Protein AF-A0A7S0N9B7-F1 (afdb_monomer)

Organism: NCBI:txid1034604

Mean predicted aligned error: 8.7 Å

pLDDT: mean 85.47, std 13.53, range [49.62, 98.25]

InterPro domains:
  IPR038538 MTERF superfamily, mitochondrial/chloroplastic [G3DSA:1.25.70.10] (10-130)

Nearest PDB structures (foldseek):
  3m66-assembly1_A  TM=8.590E-01  e=1.001E-02  Homo sapiens
  6z1p-assembly1_BY  TM=7.531E-01  e=1.175E-02  Tetrahymena thermophila SB210
  7odr-assembly1_y  TM=6.993E-01  e=3.060E-01  Homo sapiens
  4fzv-assembly1_B  TM=7.210E-01  e=4.448E-01  Homo sapiens
  4fp9-assembly1_B  TM=5.045E-01  e=3.997E-01  Homo sapiens

Sequence (149 aa):
AGAEPDSVAGGVDIAARVVVAEPTLLTASPKSLAYKLAQLSSLLHLPPHSVRARVLARPALLVAPMEQLTQRLEEVAWVLGVGRLAAAELASQWPGALLGGARRGEALQRLRYSLDDLVARSVESRGTRQRSGAGQVGQQEAGVQGAGE

Structure (mmCIF, N/CA/C/O backbone):
data_AF-A0A7S0N9B7-F1
#
_entry.id   AF-A0A7S0N9B7-F1
#
loop_
_atom_site.group_PDB
_atom_site.id
_atom_site.type_symbol
_atom_site.label_atom_id
_atom_site.label_alt_id
_atom_site.label_comp_id
_atom_site.label_asym_id
_atom_site.label_entity_id
_atom_site.label_seq_id
_atom_site.pdbx_PDB_ins_code
_atom_site.Cartn_x
_atom_site.Cartn_y
_atom_site.Cartn_z
_atom_site.occupancy
_atom_site.B_iso_or_equiv
_atom_site.auth_seq_id
_atom_site.auth_comp_id
_atom_site.auth_asym_id
_atom_site.auth_atom_id
_atom_site.pdbx_PDB_model_num
ATOM 1 N N . ALA A 1 1 ? 18.096 -33.858 6.077 1.00 50.81 1 ALA A N 1
ATOM 2 C CA . ALA A 1 1 ? 18.271 -32.487 5.562 1.00 50.81 1 ALA A CA 1
ATOM 3 C C . ALA A 1 1 ? 18.076 -32.525 4.050 1.00 50.81 1 ALA A C 1
ATOM 5 O O . ALA A 1 1 ? 19.024 -32.796 3.328 1.00 50.81 1 ALA A O 1
ATOM 6 N N . GLY A 1 2 ? 16.829 -32.398 3.590 1.00 60.22 2 GLY A N 1
ATOM 7 C CA . GLY A 1 2 ? 16.508 -32.286 2.166 1.00 60.22 2 GLY A CA 1
ATOM 8 C C . GLY A 1 2 ? 16.478 -30.809 1.802 1.00 60.22 2 GLY A C 1
ATOM 9 O O . GLY A 1 2 ? 15.682 -30.067 2.367 1.00 60.22 2 GLY A O 1
ATOM 10 N N . ALA A 1 3 ? 17.396 -30.371 0.946 1.0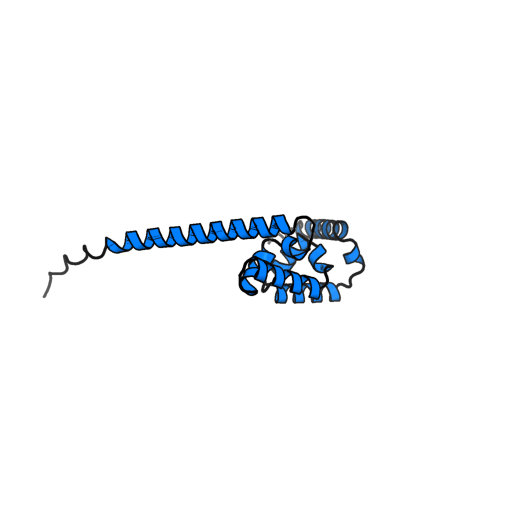0 49.62 3 ALA A N 1
ATOM 11 C CA . ALA A 1 3 ? 17.387 -29.024 0.396 1.00 49.62 3 ALA A CA 1
ATOM 12 C C . ALA A 1 3 ? 16.350 -28.987 -0.730 1.00 49.62 3 ALA A C 1
ATOM 14 O O . ALA A 1 3 ? 16.515 -29.699 -1.713 1.00 49.62 3 ALA A O 1
ATOM 15 N N . GLU A 1 4 ? 15.282 -28.210 -0.556 1.00 50.09 4 GLU A N 1
ATOM 16 C CA . GLU A 1 4 ? 14.211 -28.028 -1.541 1.00 50.09 4 GLU A CA 1
ATOM 17 C C . GLU A 1 4 ? 14.739 -27.248 -2.763 1.00 50.09 4 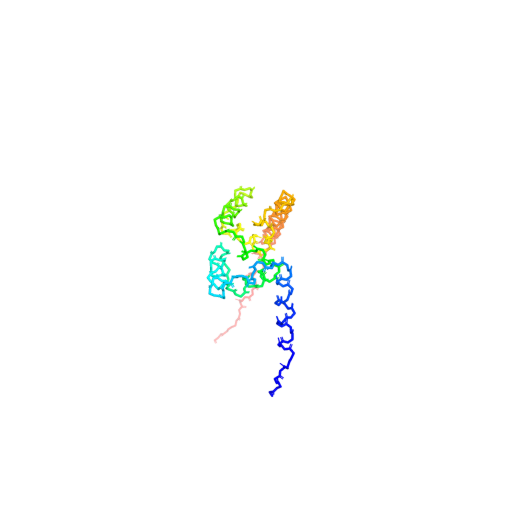GLU A C 1
ATOM 19 O O . GLU A 1 4 ? 15.041 -26.055 -2.636 1.00 50.09 4 GLU A O 1
ATOM 24 N N . PRO A 1 5 ? 14.868 -27.871 -3.948 1.00 55.25 5 PRO A N 1
ATOM 25 C CA . PRO A 1 5 ? 15.379 -27.200 -5.144 1.00 55.25 5 PRO A CA 1
ATOM 26 C C . PRO A 1 5 ? 14.347 -26.280 -5.833 1.00 55.25 5 PRO A C 1
ATOM 28 O O . PRO A 1 5 ? 14.701 -25.576 -6.776 1.00 55.25 5 PRO A O 1
ATOM 31 N N . ASP A 1 6 ? 13.100 -26.211 -5.355 1.00 56.50 6 ASP A N 1
ATOM 32 C CA . ASP A 1 6 ? 12.000 -25.484 -6.019 1.00 56.50 6 ASP A CA 1
ATOM 33 C C . ASP A 1 6 ? 11.959 -23.961 -5.778 1.00 56.50 6 ASP A C 1
ATOM 35 O O . ASP A 1 6 ? 11.220 -23.230 -6.441 1.00 56.50 6 ASP A O 1
ATOM 39 N N . SER A 1 7 ? 12.772 -23.424 -4.865 1.00 65.12 7 SER A N 1
ATOM 40 C CA . SER A 1 7 ? 12.638 -22.015 -4.44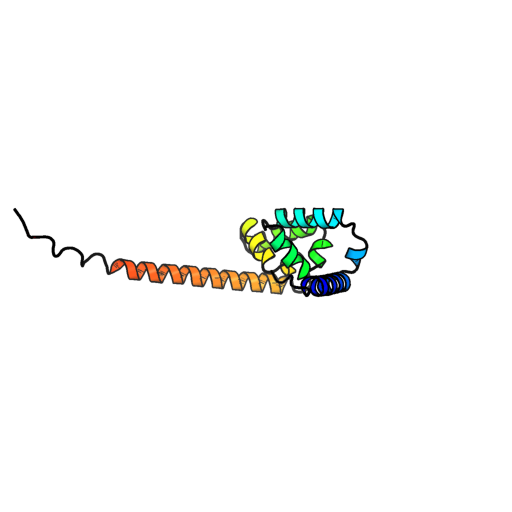7 1.00 65.12 7 SER A CA 1
ATOM 41 C C . SER A 1 7 ? 13.150 -20.999 -5.486 1.00 65.12 7 SER A C 1
ATOM 43 O O . SER A 1 7 ? 12.671 -19.865 -5.557 1.00 65.12 7 SER A O 1
ATOM 45 N N . VAL A 1 8 ? 14.098 -21.393 -6.347 1.00 71.81 8 VAL A N 1
ATOM 46 C CA . VAL A 1 8 ? 14.710 -20.472 -7.327 1.00 71.81 8 VAL A CA 1
ATOM 47 C C . VAL A 1 8 ? 13.790 -20.222 -8.525 1.00 71.81 8 VAL A C 1
ATOM 49 O O . VAL A 1 8 ? 13.678 -19.083 -8.982 1.00 71.81 8 VAL A O 1
ATOM 52 N N . ALA A 1 9 ? 13.085 -21.254 -8.999 1.00 73.19 9 ALA A N 1
ATOM 53 C CA . ALA A 1 9 ? 12.175 -21.141 -10.139 1.00 73.19 9 ALA A CA 1
ATOM 54 C C . ALA A 1 9 ? 11.015 -20.171 -9.849 1.00 73.19 9 ALA A C 1
ATOM 56 O O . ALA A 1 9 ? 10.678 -19.335 -10.689 1.00 73.19 9 ALA A O 1
ATOM 57 N N . GLY A 1 10 ? 10.473 -20.201 -8.625 1.00 83.06 10 GLY A N 1
ATOM 58 C CA . GLY A 1 10 ? 9.409 -19.285 -8.207 1.00 83.06 10 GLY A CA 1
ATOM 59 C C . GLY A 1 10 ? 9.845 -17.816 -8.158 1.00 83.06 10 GLY A C 1
ATOM 60 O O . GLY A 1 10 ? 9.058 -16.923 -8.471 1.00 83.06 10 GLY A O 1
ATOM 61 N N . GLY A 1 11 ? 11.108 -17.543 -7.816 1.00 87.25 11 GLY A N 1
ATOM 62 C CA . GLY A 1 11 ? 11.629 -16.175 -7.752 1.00 87.25 11 GLY A CA 1
ATOM 63 C C . GLY A 1 11 ? 11.680 -15.483 -9.117 1.00 87.25 11 GLY A C 1
ATOM 64 O O . GLY A 1 11 ? 11.337 -14.302 -9.223 1.00 87.25 11 GLY A O 1
ATOM 65 N N . VAL A 1 12 ? 12.066 -16.219 -10.163 1.00 88.19 12 VAL A N 1
ATOM 66 C CA . VAL A 1 12 ? 12.186 -15.684 -11.529 1.00 88.19 12 VAL A CA 1
ATOM 67 C C . VAL A 1 12 ? 10.815 -15.339 -12.111 1.00 88.19 12 VAL A C 1
ATOM 69 O O . VAL A 1 12 ? 10.656 -14.254 -12.669 1.00 88.19 12 VAL A O 1
ATOM 72 N N . ASP A 1 13 ? 9.811 -16.201 -11.923 1.00 93.06 13 ASP A N 1
ATOM 73 C CA . ASP A 1 13 ? 8.445 -15.934 -12.394 1.00 93.06 13 ASP A CA 1
ATOM 74 C C . ASP A 1 13 ? 7.838 -14.697 -11.711 1.00 93.06 13 ASP A C 1
ATOM 76 O O . ASP A 1 13 ? 7.270 -13.817 -12.362 1.00 93.06 13 ASP A O 1
ATOM 80 N N . ILE A 1 14 ? 8.045 -14.555 -10.397 1.00 92.44 14 ILE A N 1
ATOM 81 C CA . ILE A 1 14 ? 7.596 -13.370 -9.656 1.00 92.44 14 ILE A CA 1
ATOM 82 C C . ILE A 1 14 ? 8.269 -12.103 -10.197 1.00 92.44 14 ILE A C 1
ATOM 84 O O . ILE A 1 14 ? 7.585 -11.104 -10.430 1.00 92.44 14 ILE A O 1
ATOM 88 N N . ALA A 1 15 ? 9.586 -12.130 -10.418 1.00 93.38 15 ALA A N 1
ATOM 89 C CA . ALA A 1 15 ? 10.311 -10.983 -10.958 1.00 93.38 15 ALA A CA 1
ATOM 90 C C . ALA A 1 15 ? 9.817 -10.607 -12.364 1.00 93.38 15 ALA A C 1
ATOM 92 O O . ALA A 1 15 ? 9.560 -9.430 -12.624 1.00 93.38 15 ALA A O 1
ATOM 93 N N . ALA A 1 16 ? 9.607 -11.595 -13.239 1.00 95.31 16 ALA A N 1
ATOM 94 C CA . ALA A 1 16 ? 9.073 -11.377 -14.580 1.00 95.31 16 ALA A CA 1
ATOM 95 C C . ALA A 1 16 ? 7.676 -10.741 -14.533 1.00 95.31 16 ALA A C 1
ATOM 97 O O . ALA A 1 16 ? 7.437 -9.732 -15.195 1.00 95.31 16 ALA A O 1
ATOM 98 N N . ARG A 1 17 ? 6.772 -11.255 -13.690 1.00 95.06 17 ARG A N 1
ATOM 99 C CA . ARG A 1 17 ? 5.424 -10.690 -13.509 1.00 95.06 17 ARG A CA 1
ATOM 100 C C . ARG A 1 17 ? 5.449 -9.251 -12.997 1.00 95.06 17 ARG A C 1
ATOM 102 O O . ARG A 1 17 ? 4.661 -8.426 -13.457 1.00 95.06 17 ARG A O 1
ATOM 109 N N . VAL A 1 18 ? 6.350 -8.942 -12.065 1.00 96.12 18 VAL A N 1
ATOM 110 C CA . VAL A 1 18 ? 6.535 -7.584 -11.530 1.00 96.12 18 VAL A CA 1
ATOM 111 C C . VAL A 1 18 ? 7.022 -6.627 -12.619 1.00 96.12 18 VAL A C 1
ATOM 113 O O . VAL A 1 18 ? 6.480 -5.532 -12.743 1.00 96.12 18 VAL A O 1
ATOM 116 N N . VAL A 1 19 ? 7.990 -7.050 -13.433 1.00 97.00 19 VAL A N 1
ATOM 117 C CA . VAL A 1 19 ? 8.525 -6.257 -14.550 1.00 97.00 19 VAL A CA 1
ATOM 118 C C . VAL A 1 19 ? 7.491 -6.058 -15.658 1.00 97.00 19 VAL A C 1
ATOM 120 O O . VAL A 1 19 ? 7.385 -4.961 -16.194 1.00 97.00 19 VAL A O 1
ATOM 123 N N . VAL A 1 20 ? 6.700 -7.083 -15.989 1.00 97.38 20 VAL A N 1
ATOM 124 C CA . VAL A 1 20 ? 5.611 -6.962 -16.974 1.00 97.38 20 VAL A CA 1
ATOM 125 C C . VAL A 1 20 ? 4.558 -5.959 -16.502 1.00 97.38 20 VAL A C 1
ATOM 127 O O . VAL A 1 20 ? 4.052 -5.181 -17.307 1.00 97.38 20 VAL A O 1
ATOM 130 N N . ALA A 1 21 ? 4.238 -5.957 -15.205 1.00 95.81 21 ALA A N 1
ATOM 131 C CA . ALA A 1 21 ? 3.290 -5.009 -14.631 1.00 95.81 21 ALA A CA 1
ATOM 132 C C . ALA A 1 21 ? 3.848 -3.578 -14.555 1.00 95.81 21 ALA A C 1
ATOM 134 O O . ALA A 1 21 ? 3.090 -2.633 -14.746 1.00 95.81 21 ALA A O 1
ATOM 135 N N . GLU A 1 22 ? 5.145 -3.417 -14.276 1.00 97.44 22 GLU A N 1
ATOM 136 C CA . GLU A 1 22 ? 5.820 -2.116 -14.193 1.00 97.44 22 GLU A CA 1
ATOM 137 C C . GLU A 1 22 ? 7.212 -2.147 -14.850 1.00 97.44 22 GLU A C 1
ATOM 139 O O . GLU A 1 22 ? 8.231 -2.321 -14.168 1.00 97.44 22 GLU A O 1
ATOM 144 N N . PRO A 1 23 ? 7.294 -1.926 -16.177 1.00 97.62 23 PRO A N 1
ATOM 145 C CA . PRO A 1 23 ? 8.557 -1.997 -16.920 1.00 97.62 23 PRO A CA 1
ATOM 146 C C . PRO A 1 23 ? 9.593 -0.955 -16.485 1.00 97.62 23 PRO A C 1
ATOM 148 O O . PRO A 1 23 ? 10.797 -1.160 -16.636 1.00 97.62 23 PRO A O 1
ATOM 151 N N . THR A 1 24 ? 9.139 0.156 -15.900 1.00 96.81 24 THR A N 1
ATOM 152 C CA . THR A 1 24 ? 9.992 1.232 -15.370 1.00 96.81 24 THR A CA 1
ATOM 153 C C . THR A 1 24 ? 10.961 0.740 -14.293 1.00 96.81 24 THR A C 1
ATOM 155 O O . THR A 1 24 ? 12.044 1.309 -14.138 1.00 96.81 24 THR A O 1
ATOM 158 N N . LEU A 1 25 ? 10.643 -0.365 -13.608 1.00 96.81 25 LEU A N 1
ATOM 159 C CA . LEU A 1 25 ? 11.515 -0.975 -12.604 1.00 96.81 25 LEU A CA 1
ATOM 160 C C . LEU A 1 25 ? 12.838 -1.483 -13.187 1.00 96.81 25 LEU A C 1
ATOM 162 O O . LEU A 1 25 ? 13.826 -1.516 -12.458 1.00 96.81 25 LEU A O 1
ATOM 166 N N . LEU A 1 26 ? 12.895 -1.801 -14.487 1.00 97.38 26 LEU A N 1
ATOM 167 C CA . LEU A 1 26 ? 14.141 -2.196 -15.160 1.00 97.38 26 LEU A CA 1
ATOM 168 C C . LEU A 1 26 ? 15.169 -1.060 -15.227 1.00 97.38 26 LEU A C 1
ATOM 170 O O . LEU A 1 26 ? 16.362 -1.315 -15.358 1.00 97.38 26 LEU A O 1
ATOM 174 N N . THR A 1 27 ? 14.713 0.190 -15.129 1.00 97.56 27 THR A N 1
ATOM 175 C CA . THR A 1 27 ? 15.582 1.378 -15.130 1.00 97.56 27 THR A CA 1
ATOM 176 C C . THR A 1 27 ? 16.001 1.809 -13.724 1.00 97.56 27 THR A C 1
ATOM 178 O O . THR A 1 27 ? 16.899 2.635 -13.565 1.00 97.56 27 THR A O 1
ATOM 181 N N . ALA A 1 28 ? 15.369 1.254 -12.686 1.00 96.88 28 ALA A N 1
ATOM 182 C CA . ALA A 1 28 ? 15.659 1.603 -11.308 1.00 96.88 28 ALA A CA 1
ATOM 183 C C . ALA A 1 28 ? 16.892 0.845 -10.801 1.00 96.88 28 ALA A C 1
ATOM 185 O O . ALA A 1 28 ? 17.030 -0.364 -10.974 1.00 96.88 28 ALA A O 1
ATOM 186 N N . SER A 1 29 ? 17.777 1.547 -10.094 1.00 97.31 29 SER A N 1
ATOM 187 C CA . SER A 1 29 ? 18.903 0.888 -9.433 1.00 97.31 29 SER A CA 1
ATOM 188 C C . SER A 1 29 ? 18.415 0.006 -8.266 1.00 97.31 29 SER A C 1
ATOM 190 O O . SER A 1 29 ? 17.491 0.396 -7.541 1.00 97.31 29 SER A O 1
ATOM 192 N N . PRO A 1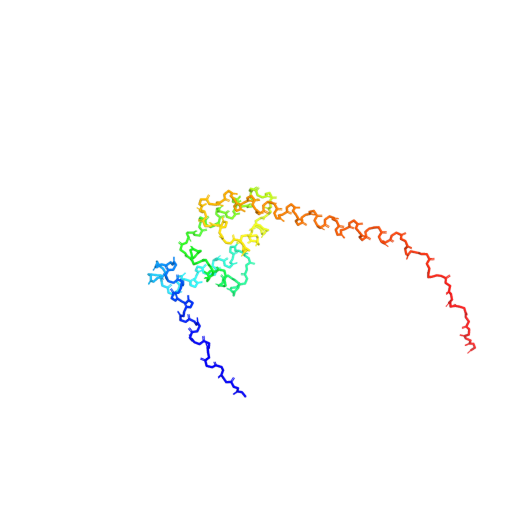 30 ? 19.071 -1.130 -7.970 1.00 96.69 30 PRO A N 1
ATOM 193 C CA . PRO A 1 30 ? 18.730 -1.940 -6.796 1.00 96.69 30 PRO A CA 1
ATOM 194 C C . PRO A 1 30 ? 18.771 -1.142 -5.481 1.00 96.69 30 PRO A C 1
ATOM 196 O O . PRO A 1 30 ? 17.926 -1.324 -4.604 1.00 96.69 30 PRO A O 1
ATOM 199 N N . LYS A 1 31 ? 19.714 -0.193 -5.364 1.00 97.75 31 LYS A N 1
ATOM 200 C CA . LYS A 1 31 ? 19.848 0.694 -4.199 1.00 97.75 31 LYS A CA 1
ATOM 201 C C . LYS A 1 31 ? 18.638 1.619 -4.034 1.00 97.75 31 LYS A C 1
ATOM 203 O O . LYS A 1 31 ? 18.143 1.766 -2.917 1.00 97.75 31 LYS A O 1
ATOM 208 N N . SER A 1 32 ? 18.141 2.220 -5.118 1.00 97.00 32 SER A N 1
ATOM 209 C CA . SER A 1 32 ? 16.956 3.088 -5.061 1.00 97.00 32 SER A CA 1
ATOM 210 C C . SER A 1 32 ? 15.689 2.300 -4.731 1.00 97.00 32 SER A C 1
ATOM 212 O O . SER A 1 32 ? 14.866 2.788 -3.961 1.00 97.00 32 SER A O 1
ATOM 214 N N . LEU A 1 33 ? 15.556 1.064 -5.229 1.00 96.94 33 LEU A N 1
ATOM 215 C CA . LEU A 1 33 ? 14.438 0.182 -4.872 1.00 96.94 33 LEU A CA 1
ATOM 216 C C . LEU A 1 33 ? 14.457 -0.198 -3.385 1.00 96.94 33 LEU A C 1
ATOM 218 O O . LEU A 1 33 ? 13.428 -0.110 -2.715 1.00 96.94 33 LEU A O 1
ATOM 222 N N . ALA A 1 34 ? 15.624 -0.558 -2.844 1.00 97.62 34 ALA A N 1
ATOM 223 C CA . ALA A 1 34 ? 15.775 -0.858 -1.419 1.00 97.62 34 ALA A CA 1
ATOM 224 C C . ALA A 1 34 ? 15.434 0.356 -0.538 1.00 97.62 34 ALA A C 1
ATOM 226 O O . ALA A 1 34 ? 14.702 0.227 0.445 1.00 97.62 34 ALA A O 1
ATOM 227 N N . TYR A 1 35 ? 15.905 1.546 -0.923 1.00 97.88 35 TYR A N 1
ATOM 228 C CA . TYR A 1 35 ? 15.571 2.791 -0.232 1.00 97.88 35 TYR A CA 1
ATOM 229 C C . TYR A 1 35 ? 14.062 3.078 -0.272 1.00 97.88 35 TYR A C 1
ATOM 231 O O . TYR A 1 35 ? 13.458 3.366 0.761 1.00 97.88 35 TYR A O 1
ATOM 239 N N . LYS A 1 36 ? 13.424 2.914 -1.436 1.00 97.94 36 LYS A N 1
ATOM 240 C CA . LYS A 1 36 ? 11.976 3.097 -1.597 1.00 97.94 36 LYS A CA 1
ATOM 241 C C . LYS A 1 36 ? 11.170 2.130 -0.724 1.00 97.94 36 LYS A C 1
ATOM 243 O O . LYS A 1 36 ? 10.200 2.543 -0.095 1.00 97.94 36 LYS A O 1
ATOM 248 N N . LEU A 1 37 ? 11.585 0.865 -0.634 1.00 97.94 37 LEU A N 1
ATOM 249 C CA . LEU A 1 37 ? 10.960 -0.123 0.253 1.00 97.94 37 LEU A CA 1
ATOM 250 C C . LEU A 1 37 ? 11.062 0.278 1.730 1.00 97.94 37 LEU A C 1
ATOM 252 O O . LEU A 1 37 ? 10.085 0.129 2.465 1.00 97.94 37 LEU A O 1
ATOM 256 N N . ALA A 1 38 ? 12.204 0.821 2.160 1.00 98.25 38 ALA A N 1
ATOM 257 C CA . ALA A 1 38 ? 12.365 1.338 3.518 1.00 98.25 38 ALA A CA 1
ATOM 258 C C . ALA A 1 38 ? 11.445 2.543 3.780 1.00 98.25 38 ALA A C 1
ATOM 260 O O . ALA A 1 38 ? 10.780 2.595 4.812 1.00 98.25 38 ALA A O 1
ATOM 261 N N . GLN A 1 39 ? 11.327 3.470 2.825 1.00 97.94 39 GLN A N 1
ATOM 262 C CA . GLN A 1 39 ? 10.386 4.590 2.936 1.00 97.94 39 GLN A CA 1
ATOM 263 C C . GLN A 1 39 ? 8.928 4.118 3.026 1.00 97.94 39 GLN A C 1
ATOM 265 O O . GLN A 1 39 ? 8.181 4.612 3.866 1.00 97.94 39 GLN A O 1
ATOM 270 N N . LEU A 1 40 ? 8.528 3.135 2.211 1.00 97.69 40 LEU A N 1
ATOM 271 C CA . LEU A 1 40 ? 7.189 2.536 2.271 1.00 97.69 40 LEU A CA 1
ATOM 272 C C . LEU A 1 40 ? 6.926 1.843 3.615 1.00 97.69 40 LEU A C 1
ATOM 274 O O . LEU A 1 40 ? 5.819 1.930 4.139 1.00 97.69 40 LEU A O 1
ATOM 278 N N . SER A 1 41 ? 7.936 1.187 4.191 1.00 97.56 41 SER A N 1
ATOM 279 C CA . SER A 1 41 ? 7.862 0.589 5.531 1.00 97.56 41 SER A CA 1
ATOM 280 C C . SER A 1 41 ? 7.582 1.633 6.604 1.00 97.56 41 SER A C 1
ATOM 282 O O . SER A 1 41 ? 6.654 1.450 7.392 1.00 97.56 41 SER A O 1
ATOM 284 N N . SER A 1 42 ? 8.295 2.759 6.569 1.00 97.31 42 SER A N 1
ATOM 285 C CA . SER A 1 42 ? 8.056 3.881 7.479 1.00 97.31 42 SER A CA 1
ATOM 286 C C . SER A 1 42 ? 6.696 4.544 7.256 1.00 97.31 42 SER A C 1
ATOM 288 O O . SER A 1 42 ? 6.005 4.847 8.223 1.00 97.31 42 SER A O 1
ATOM 290 N N . LEU A 1 43 ? 6.288 4.755 5.999 1.00 96.88 43 LEU A N 1
ATOM 291 C CA . LEU A 1 43 ? 5.015 5.401 5.664 1.00 96.88 43 LEU A CA 1
ATOM 292 C C . LEU A 1 43 ? 3.809 4.564 6.111 1.00 96.88 43 LEU A C 1
ATOM 294 O O . LEU A 1 43 ? 2.833 5.112 6.618 1.00 96.88 43 LEU A O 1
ATOM 298 N N . LEU A 1 44 ? 3.875 3.246 5.910 1.00 96.25 44 LEU A N 1
ATOM 299 C CA . LEU A 1 44 ? 2.775 2.328 6.209 1.00 96.25 44 LEU A CA 1
ATOM 300 C C . LEU A 1 44 ? 2.831 1.749 7.628 1.00 96.25 44 LEU A C 1
ATOM 302 O O . LEU A 1 44 ? 1.916 1.027 8.010 1.00 96.25 44 LEU A O 1
ATOM 306 N N . HIS A 1 45 ? 3.888 2.035 8.396 1.00 95.94 45 HIS A N 1
ATOM 307 C CA . HIS A 1 45 ? 4.145 1.434 9.710 1.00 95.94 45 HIS A CA 1
ATOM 308 C C . HIS A 1 45 ? 4.126 -0.108 9.685 1.00 95.94 45 HIS A C 1
ATOM 310 O O . HIS A 1 45 ? 3.637 -0.761 10.605 1.00 95.94 45 HIS A O 1
ATOM 316 N N . LEU A 1 46 ? 4.671 -0.704 8.619 1.00 95.50 46 LEU A N 1
ATOM 317 C CA . LEU A 1 46 ? 4.719 -2.156 8.420 1.00 95.50 46 LEU A CA 1
ATOM 318 C C . LEU A 1 46 ? 6.153 -2.674 8.456 1.00 95.50 46 LEU A C 1
ATOM 320 O O . LEU A 1 46 ? 7.056 -1.984 7.978 1.00 95.50 46 LEU A O 1
ATOM 324 N N . PRO A 1 47 ? 6.380 -3.925 8.892 1.00 96.44 47 PRO A N 1
ATOM 325 C CA . PRO A 1 47 ? 7.695 -4.533 8.791 1.00 96.44 47 PRO A CA 1
ATOM 326 C C . PRO A 1 47 ? 8.097 -4.753 7.315 1.00 96.44 47 PRO A C 1
ATOM 328 O O . PRO A 1 47 ? 7.230 -4.993 6.463 1.00 96.44 47 PRO A O 1
ATOM 331 N N . PRO A 1 48 ? 9.405 -4.746 6.989 1.00 95.56 48 PRO A N 1
ATOM 332 C CA . PRO A 1 48 ? 9.885 -4.789 5.602 1.00 95.56 48 PRO A CA 1
ATOM 333 C C . PRO A 1 48 ? 9.373 -5.976 4.771 1.00 95.56 48 PRO A C 1
ATOM 335 O O . PRO A 1 48 ? 9.123 -5.845 3.572 1.00 95.56 48 PRO A O 1
ATOM 338 N N . HIS A 1 49 ? 9.183 -7.146 5.390 1.00 95.19 49 HIS A N 1
ATOM 339 C CA . HIS A 1 49 ? 8.686 -8.334 4.692 1.00 95.19 49 HIS A CA 1
ATOM 340 C C . HIS A 1 49 ? 7.226 -8.182 4.239 1.00 95.19 49 HIS A C 1
ATOM 342 O O . HIS A 1 49 ? 6.898 -8.590 3.124 1.00 95.19 49 HIS A O 1
ATOM 348 N N . SER A 1 50 ? 6.377 -7.542 5.048 1.00 95.12 50 SER A N 1
ATOM 349 C CA . SER A 1 50 ? 4.980 -7.264 4.701 1.00 95.12 50 SER A CA 1
ATOM 350 C C . SER A 1 50 ? 4.888 -6.252 3.566 1.00 95.12 50 SER A C 1
ATOM 352 O O . SER A 1 50 ? 4.137 -6.464 2.616 1.00 95.12 50 SER A O 1
ATOM 354 N N . VAL A 1 51 ? 5.708 -5.196 3.602 1.00 96.56 51 VAL A N 1
ATOM 355 C CA . VAL A 1 51 ? 5.787 -4.206 2.513 1.00 96.56 51 VAL A CA 1
ATOM 356 C C . VAL A 1 51 ? 6.176 -4.873 1.201 1.00 96.56 51 VAL A C 1
ATOM 358 O O . VAL A 1 51 ? 5.519 -4.652 0.186 1.00 96.56 51 VAL A O 1
ATOM 361 N N . ARG A 1 52 ? 7.195 -5.740 1.222 1.00 95.88 52 ARG A N 1
ATOM 362 C CA . ARG A 1 52 ? 7.615 -6.501 0.042 1.00 95.88 52 ARG A CA 1
ATOM 363 C C . ARG A 1 52 ? 6.467 -7.334 -0.527 1.00 95.88 52 ARG A C 1
ATOM 365 O O . ARG A 1 52 ? 6.224 -7.255 -1.725 1.00 95.88 52 ARG A O 1
ATOM 372 N N . ALA A 1 53 ? 5.718 -8.059 0.305 1.00 94.00 53 ALA A N 1
ATOM 373 C CA . ALA A 1 53 ? 4.558 -8.824 -0.158 1.00 94.00 53 ALA A CA 1
ATOM 374 C C . ALA A 1 53 ? 3.491 -7.932 -0.830 1.00 94.00 53 ALA A C 1
ATOM 376 O O . ALA A 1 53 ? 2.943 -8.297 -1.871 1.00 94.00 53 ALA A O 1
ATOM 377 N N . ARG A 1 54 ? 3.227 -6.733 -0.286 1.00 94.38 54 ARG A N 1
ATOM 378 C CA . ARG A 1 54 ? 2.283 -5.770 -0.888 1.00 94.38 54 ARG A CA 1
ATOM 379 C C . ARG A 1 54 ? 2.788 -5.191 -2.206 1.00 94.38 54 ARG A C 1
ATOM 381 O O . ARG A 1 54 ? 2.008 -5.069 -3.145 1.00 94.38 54 ARG A O 1
ATOM 388 N N . VAL A 1 55 ? 4.076 -4.878 -2.289 1.00 95.75 55 VAL A N 1
ATOM 389 C CA . VAL A 1 55 ? 4.719 -4.389 -3.514 1.00 95.75 55 VAL A CA 1
ATOM 390 C C . VAL A 1 55 ? 4.697 -5.447 -4.613 1.00 95.75 55 VAL A C 1
ATOM 392 O O . VAL A 1 55 ? 4.367 -5.123 -5.747 1.00 95.75 55 VAL A O 1
ATOM 395 N N . LEU A 1 56 ? 4.958 -6.715 -4.290 1.00 94.88 56 LEU A N 1
ATOM 396 C CA . LEU A 1 56 ? 4.850 -7.806 -5.265 1.00 94.88 56 LEU A CA 1
ATOM 397 C C . LEU A 1 56 ? 3.420 -7.953 -5.807 1.00 94.88 56 LEU A C 1
ATOM 399 O O . LEU A 1 56 ? 3.232 -8.249 -6.983 1.00 94.88 56 LEU A O 1
ATOM 403 N N . ALA A 1 57 ? 2.405 -7.702 -4.975 1.00 93.12 57 ALA A N 1
ATOM 404 C CA . ALA A 1 57 ? 1.011 -7.691 -5.412 1.00 93.12 57 ALA A CA 1
ATOM 405 C C . ALA A 1 57 ? 0.634 -6.432 -6.220 1.00 93.12 57 ALA A C 1
ATOM 407 O O . ALA A 1 57 ? -0.307 -6.474 -7.016 1.00 93.12 57 ALA A O 1
ATOM 408 N N . ARG A 1 58 ? 1.320 -5.302 -5.994 1.00 95.38 58 ARG A N 1
ATOM 409 C CA . ARG A 1 58 ? 1.073 -4.001 -6.642 1.00 95.38 58 ARG A CA 1
ATOM 410 C C . ARG A 1 58 ? 2.391 -3.248 -6.895 1.00 95.38 58 ARG A C 1
ATOM 412 O O . ARG A 1 58 ? 2.733 -2.347 -6.123 1.00 95.38 58 ARG A O 1
ATOM 419 N N . PRO A 1 59 ? 3.102 -3.560 -7.994 1.00 96.62 59 PRO A N 1
ATOM 420 C CA . PRO A 1 59 ? 4.419 -2.981 -8.275 1.00 96.62 59 PRO A CA 1
ATOM 421 C C . PRO A 1 59 ? 4.425 -1.458 -8.439 1.00 96.62 59 PRO A C 1
ATOM 423 O O . PRO A 1 59 ? 5.409 -0.812 -8.085 1.00 96.62 59 PRO A O 1
ATOM 426 N N . ALA A 1 60 ? 3.301 -0.872 -8.862 1.00 96.12 60 ALA A N 1
ATOM 427 C CA . ALA A 1 60 ? 3.117 0.572 -9.022 1.00 96.12 60 ALA A CA 1
ATOM 428 C C . ALA A 1 60 ? 3.465 1.392 -7.760 1.00 96.12 60 ALA A C 1
ATOM 430 O O . ALA A 1 60 ? 3.828 2.563 -7.860 1.00 96.12 60 ALA A O 1
ATOM 431 N N . LEU A 1 61 ? 3.417 0.787 -6.564 1.00 96.25 61 LEU A N 1
ATOM 432 C CA . LEU A 1 61 ? 3.844 1.431 -5.312 1.00 96.25 61 LEU A CA 1
ATOM 433 C C . LEU A 1 61 ? 5.324 1.844 -5.315 1.00 96.25 61 LEU A C 1
ATOM 435 O O . LEU A 1 61 ? 5.691 2.803 -4.640 1.00 96.25 61 LEU A O 1
ATOM 439 N N . LEU A 1 62 ? 6.178 1.119 -6.043 1.00 97.06 62 LEU A N 1
ATOM 440 C CA . LEU A 1 62 ? 7.603 1.444 -6.151 1.00 97.06 62 LEU A CA 1
ATOM 441 C C . LEU A 1 62 ? 7.858 2.629 -7.080 1.00 97.06 62 LEU A C 1
ATOM 443 O O . LEU A 1 62 ? 8.834 3.352 -6.887 1.00 97.06 62 LEU A O 1
ATOM 447 N N . VAL A 1 63 ? 6.984 2.826 -8.065 1.00 96.81 63 VAL A N 1
ATOM 448 C CA . VAL A 1 63 ? 7.132 3.851 -9.104 1.00 96.81 63 VAL A CA 1
ATOM 449 C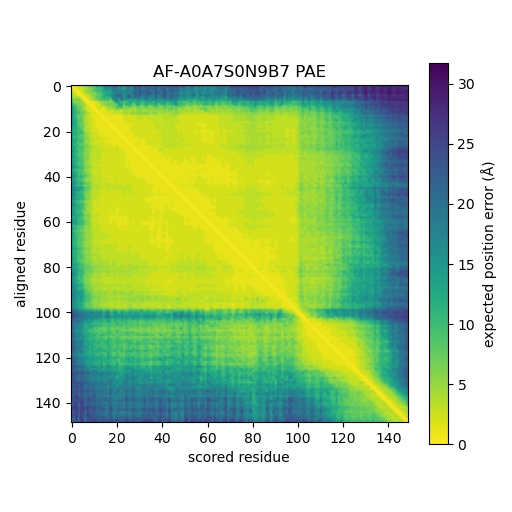 C . VAL A 1 63 ? 6.454 5.161 -8.688 1.00 96.81 63 VAL A C 1
ATOM 451 O O . VAL A 1 63 ? 6.905 6.241 -9.059 1.00 96.81 63 VAL A O 1
ATOM 454 N N . ALA A 1 64 ? 5.408 5.088 -7.859 1.00 96.44 64 ALA A N 1
ATOM 455 C CA . ALA A 1 64 ? 4.689 6.258 -7.367 1.00 96.44 64 ALA A CA 1
ATOM 456 C C . ALA A 1 64 ? 5.598 7.206 -6.544 1.00 96.44 64 ALA A C 1
ATOM 458 O O . ALA A 1 64 ? 6.327 6.744 -5.655 1.00 96.44 64 ALA A O 1
ATOM 459 N N . PRO A 1 65 ? 5.553 8.535 -6.769 1.00 96.81 65 PRO A N 1
ATOM 460 C CA . PRO A 1 65 ? 6.240 9.527 -5.935 1.00 96.81 65 PRO A CA 1
ATOM 461 C C . PRO A 1 65 ? 5.851 9.418 -4.453 1.00 96.81 65 PRO A C 1
ATOM 463 O O . PRO A 1 65 ? 4.694 9.162 -4.121 1.00 96.81 65 PRO A O 1
ATOM 466 N N . MET A 1 66 ? 6.812 9.596 -3.540 1.00 97.50 66 MET A N 1
ATOM 467 C CA . MET A 1 66 ? 6.562 9.381 -2.103 1.00 97.50 66 MET A CA 1
ATOM 468 C C . MET A 1 66 ? 5.653 10.468 -1.513 1.00 97.50 66 MET A C 1
ATOM 470 O O . MET A 1 66 ? 4.821 10.200 -0.645 1.00 97.50 66 MET A O 1
ATOM 474 N N . GLU A 1 67 ? 5.774 11.681 -2.038 1.00 97.12 67 GLU A N 1
ATOM 475 C CA . GLU A 1 67 ? 4.949 12.842 -1.725 1.00 97.12 67 GLU A CA 1
ATOM 476 C C . GLU A 1 67 ? 3.489 12.549 -2.081 1.00 97.12 67 GLU A C 1
ATOM 478 O O . GLU A 1 67 ? 2.595 12.743 -1.260 1.00 97.12 67 GLU A O 1
ATOM 483 N N . GLN A 1 68 ? 3.257 11.971 -3.266 1.00 95.56 68 GLN A N 1
ATOM 484 C CA . GLN A 1 68 ? 1.923 11.571 -3.704 1.00 95.56 68 GLN A CA 1
ATOM 485 C C . GLN A 1 68 ? 1.341 10.491 -2.788 1.00 95.56 68 GLN A C 1
ATOM 487 O O . GLN A 1 68 ? 0.195 10.610 -2.367 1.00 95.56 68 GLN A O 1
ATOM 492 N N . LEU A 1 69 ? 2.108 9.453 -2.443 1.00 96.44 69 LEU A N 1
ATOM 493 C CA . LEU A 1 69 ? 1.634 8.404 -1.532 1.00 96.44 69 LEU A CA 1
ATOM 494 C C . LEU A 1 69 ? 1.283 8.961 -0.145 1.00 96.44 69 LEU A C 1
ATOM 496 O O . LEU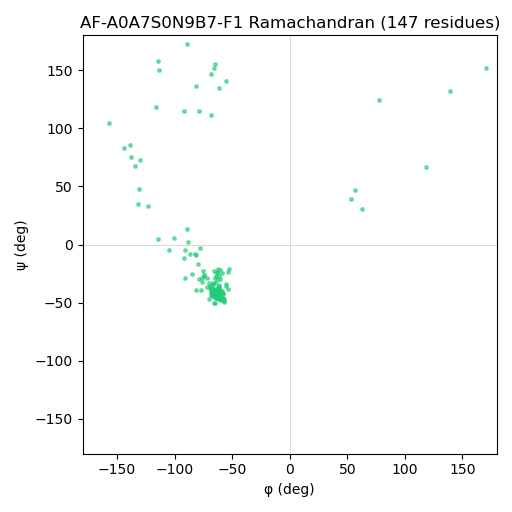 A 1 69 ? 0.276 8.560 0.438 1.00 96.44 69 LEU A O 1
ATOM 500 N N . THR A 1 70 ? 2.078 9.908 0.356 1.00 96.94 70 THR A N 1
ATOM 501 C CA . THR A 1 70 ? 1.839 10.572 1.645 1.00 96.94 70 THR A CA 1
ATOM 502 C C . THR A 1 70 ? 0.566 11.410 1.605 1.00 96.94 70 THR A C 1
ATOM 504 O O . THR A 1 70 ? -0.313 11.211 2.441 1.00 96.94 70 THR A O 1
ATOM 507 N N . GLN A 1 71 ? 0.412 12.260 0.588 1.00 95.56 71 GLN A N 1
ATOM 508 C CA . GLN A 1 71 ? -0.803 13.050 0.389 1.00 95.56 71 GLN A CA 1
ATOM 509 C C . GLN A 1 71 ? -2.038 12.148 0.260 1.00 95.56 71 GLN A C 1
ATOM 511 O O . GLN A 1 71 ? -3.086 12.412 0.844 1.00 95.56 71 GLN A O 1
ATOM 516 N N . ARG A 1 72 ? -1.930 11.038 -0.478 1.00 94.19 72 ARG A N 1
ATOM 517 C CA . ARG A 1 72 ? -3.039 10.087 -0.640 1.00 94.19 72 ARG A CA 1
ATOM 518 C C . ARG A 1 72 ? -3.412 9.414 0.671 1.00 94.19 72 ARG A C 1
ATOM 520 O O . ARG A 1 72 ? -4.599 9.217 0.919 1.00 94.19 72 ARG A O 1
ATOM 527 N N . LEU A 1 73 ? -2.431 9.084 1.501 1.00 95.94 73 LEU A N 1
ATOM 528 C CA . LEU A 1 73 ? -2.669 8.537 2.829 1.00 95.94 73 LEU A CA 1
ATOM 529 C C . LEU A 1 73 ? -3.399 9.542 3.735 1.00 95.94 73 LEU A C 1
ATOM 531 O O . LEU A 1 73 ? -4.332 9.161 4.440 1.00 95.94 73 LEU A O 1
ATOM 535 N N . GLU A 1 74 ? -3.015 10.817 3.688 1.00 95.69 74 GLU A N 1
ATOM 536 C CA . GLU A 1 74 ? -3.694 11.893 4.422 1.00 95.69 74 GLU A CA 1
ATOM 537 C C . GLU A 1 74 ? -5.127 12.103 3.931 1.00 95.69 74 GLU A C 1
ATOM 539 O O . GLU A 1 74 ? -6.049 12.203 4.737 1.00 95.69 74 GLU A O 1
ATOM 544 N N . GLU A 1 75 ? -5.343 12.078 2.617 1.00 92.75 75 GLU A N 1
ATOM 545 C CA . GLU A 1 75 ? -6.684 12.145 2.038 1.00 92.75 75 GLU A CA 1
ATOM 546 C C . GLU A 1 75 ? -7.546 10.948 2.480 1.00 92.75 75 GLU A C 1
ATOM 548 O O . GLU A 1 75 ? -8.722 11.127 2.786 1.00 92.75 75 GLU A O 1
ATOM 553 N N . VAL A 1 76 ? -6.984 9.733 2.561 1.00 91.81 76 VAL A N 1
ATOM 554 C CA . VAL A 1 76 ? -7.690 8.555 3.107 1.00 91.81 76 VAL A CA 1
ATOM 555 C C . VAL A 1 76 ? -8.053 8.774 4.576 1.00 91.81 76 VAL A C 1
ATOM 557 O O . VAL A 1 76 ? -9.197 8.530 4.957 1.00 91.81 76 VAL A O 1
ATOM 560 N N . ALA A 1 77 ? -7.110 9.255 5.390 1.00 94.50 77 ALA A N 1
ATOM 561 C CA . ALA A 1 77 ? -7.344 9.553 6.802 1.00 94.50 77 ALA A CA 1
ATOM 562 C C . ALA A 1 77 ? -8.475 10.577 6.979 1.00 94.50 77 ALA A C 1
ATOM 564 O O . ALA A 1 77 ? -9.402 10.352 7.758 1.00 94.50 77 ALA A O 1
ATOM 565 N N . TRP A 1 78 ? -8.440 11.653 6.191 1.00 93.25 78 TRP A N 1
ATOM 566 C CA . TRP A 1 78 ? -9.437 12.717 6.215 1.00 93.25 78 TRP A CA 1
ATOM 567 C C . TRP A 1 78 ? -10.823 12.233 5.768 1.00 93.25 78 TRP A C 1
ATOM 569 O O . TRP A 1 78 ? -11.792 12.429 6.498 1.00 93.25 78 TRP A O 1
ATOM 579 N N . VAL A 1 79 ? -10.930 11.543 4.623 1.00 89.38 79 VAL A N 1
ATOM 580 C CA . VAL A 1 79 ? -12.219 11.043 4.099 1.00 89.38 79 VAL A CA 1
ATOM 581 C C . VAL A 1 79 ? -12.877 10.051 5.057 1.00 89.38 79 VAL A C 1
ATOM 583 O O . VAL A 1 79 ? -14.102 10.033 5.182 1.00 89.38 79 VAL A O 1
ATOM 586 N N . LEU A 1 80 ? -12.079 9.206 5.710 1.00 88.19 80 LEU A N 1
ATOM 587 C CA . LEU A 1 80 ? -12.586 8.198 6.639 1.00 88.19 80 LEU A CA 1
ATOM 588 C C . LEU A 1 80 ? -12.760 8.736 8.067 1.00 88.19 80 LEU A C 1
ATOM 590 O O . LEU A 1 80 ? -13.316 8.030 8.902 1.00 88.19 80 LEU A O 1
ATOM 594 N N . GLY A 1 81 ? -12.296 9.955 8.361 1.00 91.75 81 GLY A N 1
ATOM 595 C CA . GLY A 1 81 ? -12.329 10.520 9.711 1.00 91.75 81 GLY A CA 1
ATOM 596 C C . GLY A 1 81 ? -11.497 9.723 10.721 1.00 91.75 81 GLY A C 1
ATOM 597 O O . GLY A 1 81 ? -11.850 9.664 11.897 1.00 91.75 81 GLY A O 1
ATOM 598 N N . VAL A 1 82 ? -10.412 9.081 10.273 1.00 92.94 82 VAL A N 1
ATOM 599 C CA . VAL A 1 82 ? -9.537 8.245 11.112 1.00 92.94 82 VAL A CA 1
ATOM 600 C C . VAL A 1 82 ? -8.142 8.853 11.241 1.00 92.94 82 VAL A C 1
ATOM 602 O O . VAL A 1 82 ? -7.696 9.625 10.396 1.00 92.94 82 VAL A O 1
ATOM 605 N N . GLY A 1 83 ? -7.412 8.483 12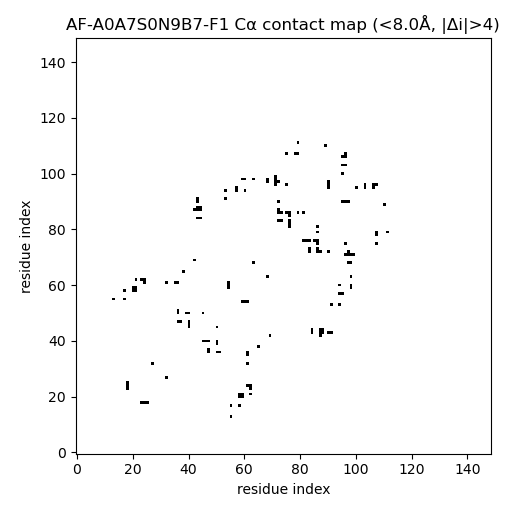.295 1.00 94.69 83 GLY A N 1
ATOM 606 C CA . GLY A 1 83 ? -6.015 8.888 12.455 1.00 94.69 83 GLY A CA 1
ATOM 607 C C . GLY A 1 83 ? -5.103 8.303 11.368 1.00 94.69 83 GLY A C 1
ATOM 608 O O . GLY A 1 83 ? -5.375 7.236 10.814 1.00 94.69 83 GLY A O 1
ATOM 609 N N . ARG A 1 84 ? -3.968 8.965 11.106 1.00 94.62 84 ARG A N 1
ATOM 610 C CA . ARG A 1 84 ? -2.990 8.564 10.073 1.00 94.62 84 ARG A CA 1
ATOM 611 C C . ARG A 1 84 ? -2.523 7.109 10.203 1.00 94.62 84 ARG A C 1
ATOM 613 O O . ARG A 1 84 ? -2.369 6.436 9.192 1.00 94.62 84 ARG A O 1
ATOM 620 N N . LEU A 1 85 ? -2.337 6.616 11.429 1.00 94.19 85 LEU A N 1
ATOM 621 C CA . LEU A 1 85 ? -1.932 5.228 11.678 1.00 94.19 85 LEU A CA 1
ATOM 622 C C . LEU A 1 85 ? -3.007 4.223 11.227 1.00 94.19 85 LEU A C 1
ATOM 624 O O . LEU A 1 85 ? -2.692 3.264 10.532 1.00 94.19 85 LEU A O 1
ATOM 628 N N . ALA A 1 86 ? -4.279 4.479 11.547 1.00 91.81 86 ALA A N 1
ATOM 629 C CA . ALA A 1 86 ? -5.393 3.638 11.106 1.00 91.81 86 ALA A CA 1
ATOM 630 C C . ALA A 1 86 ? -5.577 3.703 9.580 1.00 91.81 86 ALA A C 1
ATOM 632 O O . ALA A 1 86 ? -5.807 2.685 8.931 1.00 91.81 86 ALA A O 1
ATOM 633 N N . ALA A 1 87 ? -5.405 4.886 8.982 1.00 93.62 87 ALA A N 1
ATOM 634 C CA . ALA A 1 87 ? -5.397 5.030 7.529 1.00 93.62 87 ALA A CA 1
ATOM 635 C C . ALA A 1 87 ? -4.265 4.219 6.877 1.00 93.62 87 ALA A C 1
ATOM 637 O O . ALA A 1 87 ? -4.481 3.612 5.829 1.00 93.62 87 ALA A O 1
ATOM 638 N N . ALA A 1 88 ? -3.081 4.173 7.496 1.00 94.06 88 ALA A N 1
ATOM 639 C CA . ALA A 1 88 ? -1.938 3.407 7.001 1.00 94.06 88 ALA A CA 1
ATOM 640 C C . ALA A 1 88 ? -2.208 1.902 7.060 1.00 94.06 88 ALA A C 1
ATOM 642 O O . ALA A 1 88 ? -1.948 1.185 6.091 1.00 94.06 88 ALA A O 1
ATOM 643 N N . GLU A 1 89 ? -2.810 1.436 8.153 1.00 91.19 89 GLU A N 1
ATOM 644 C CA . GLU A 1 89 ? -3.242 0.050 8.297 1.00 91.19 89 GLU A CA 1
ATOM 645 C C . GLU A 1 89 ? -4.276 -0.330 7.226 1.00 91.19 89 GLU A C 1
ATOM 647 O O . GLU A 1 89 ? -4.106 -1.336 6.533 1.00 91.19 89 GLU A O 1
ATOM 652 N N . LEU A 1 90 ? -5.288 0.509 6.993 1.00 89.75 90 LEU A N 1
ATOM 653 C CA . LEU A 1 90 ? -6.283 0.285 5.938 1.00 89.75 90 LEU A CA 1
ATOM 654 C C . LEU A 1 90 ? -5.652 0.304 4.539 1.00 89.75 90 LEU A C 1
ATOM 656 O O . LEU A 1 90 ? -5.910 -0.585 3.724 1.00 89.75 90 LEU A O 1
ATOM 660 N N . ALA A 1 91 ? -4.775 1.268 4.265 1.00 91.31 91 ALA A N 1
ATOM 661 C CA . ALA A 1 91 ? -4.050 1.358 3.002 1.00 91.31 91 ALA A CA 1
ATOM 662 C C . ALA A 1 91 ? -3.129 0.147 2.776 1.00 91.31 91 ALA A C 1
ATOM 664 O O . ALA A 1 91 ? -2.949 -0.284 1.636 1.00 91.31 91 ALA A O 1
ATOM 665 N N . SER A 1 92 ? -2.595 -0.456 3.844 1.00 90.62 92 SER A N 1
ATOM 666 C CA . SER A 1 92 ? -1.798 -1.682 3.749 1.00 90.62 92 SER A CA 1
ATOM 667 C C . SER A 1 92 ? -2.612 -2.893 3.295 1.00 90.62 92 SER A C 1
ATOM 669 O O . SER A 1 92 ? -2.083 -3.770 2.608 1.00 90.62 92 SER A O 1
ATOM 671 N N . GLN A 1 93 ? -3.891 -2.948 3.670 1.00 89.31 93 GLN A N 1
ATOM 672 C CA . GLN A 1 93 ? -4.817 -4.002 3.260 1.00 89.31 93 GLN A CA 1
ATOM 673 C C . GLN A 1 93 ? -5.326 -3.755 1.834 1.00 89.31 93 GLN A C 1
ATOM 675 O O . GLN A 1 93 ? -5.555 -4.704 1.084 1.00 89.31 93 GLN A O 1
ATOM 680 N N . TRP A 1 94 ? -5.415 -2.483 1.430 1.00 88.88 94 TRP A N 1
ATOM 681 C CA . TRP A 1 94 ? -5.943 -2.054 0.136 1.00 88.88 94 TRP A CA 1
ATOM 682 C C . TRP A 1 94 ? -4.992 -1.079 -0.573 1.00 88.88 94 TRP A C 1
ATOM 684 O O . TRP A 1 94 ? -5.320 0.101 -0.723 1.00 88.88 94 TRP A O 1
ATOM 694 N N . PRO A 1 95 ? -3.842 -1.540 -1.105 1.00 86.62 95 PRO A N 1
ATOM 695 C CA . PRO A 1 95 ? -2.840 -0.632 -1.670 1.00 86.62 95 PRO A CA 1
ATOM 696 C C . PRO A 1 95 ? -3.341 0.182 -2.871 1.00 86.62 95 PRO A C 1
ATOM 698 O O . PRO A 1 95 ? -2.813 1.248 -3.179 1.00 86.62 95 PRO A O 1
ATOM 701 N N . GLY A 1 96 ? -4.406 -0.288 -3.534 1.00 87.00 96 GLY A N 1
ATOM 702 C CA . GLY A 1 96 ? -5.083 0.449 -4.602 1.00 87.00 96 GLY A CA 1
ATOM 703 C C . GLY A 1 96 ? -5.666 1.798 -4.160 1.00 87.00 96 GLY A C 1
ATOM 704 O O . GLY A 1 96 ? -5.824 2.676 -5.004 1.00 87.00 96 GLY A O 1
ATOM 705 N N . ALA A 1 97 ? -5.928 1.999 -2.864 1.00 87.88 97 ALA A N 1
ATOM 706 C CA . ALA A 1 97 ? -6.380 3.284 -2.329 1.00 87.88 97 ALA A CA 1
ATOM 707 C C . ALA A 1 97 ? -5.319 4.393 -2.478 1.00 87.88 97 ALA A C 1
ATOM 709 O O . ALA A 1 97 ? -5.676 5.561 -2.638 1.00 87.88 97 ALA A O 1
ATOM 710 N N . LEU A 1 98 ? -4.028 4.033 -2.485 1.00 90.94 98 LEU A N 1
ATOM 711 C CA . LEU A 1 98 ? -2.919 4.985 -2.605 1.00 90.94 98 LEU A CA 1
ATOM 712 C C . LEU A 1 98 ? -2.582 5.345 -4.057 1.00 90.94 98 LEU A C 1
ATOM 714 O O . LEU A 1 98 ? -2.063 6.424 -4.318 1.00 90.94 98 LEU A O 1
ATOM 718 N N . LEU A 1 99 ? -2.895 4.466 -5.011 1.00 90.06 99 LEU A N 1
ATOM 719 C CA . LEU A 1 99 ? -2.452 4.592 -6.405 1.00 90.06 99 LEU A CA 1
ATOM 720 C C . LEU A 1 99 ? -3.392 5.422 -7.298 1.00 90.06 99 LEU A C 1
ATOM 722 O O . LEU A 1 99 ? -3.130 5.570 -8.484 1.00 90.06 99 LEU A O 1
ATOM 726 N N . GLY A 1 100 ? -4.472 5.989 -6.746 1.00 73.25 100 GLY A N 1
ATOM 727 C CA . GLY A 1 100 ? -5.240 7.054 -7.404 1.00 73.25 100 GLY A CA 1
ATOM 728 C C . GLY A 1 100 ? -5.797 6.723 -8.798 1.00 73.25 100 GLY A C 1
ATOM 729 O O . GLY A 1 100 ? -5.661 7.536 -9.703 1.00 73.25 100 GLY A O 1
ATOM 730 N N . GLY A 1 101 ? -6.426 5.557 -8.980 1.00 76.19 101 GLY A N 1
ATOM 731 C CA . GLY A 1 101 ? -7.126 5.202 -10.227 1.00 76.19 101 GLY A CA 1
ATOM 732 C C . GLY A 1 101 ? -8.605 5.624 -10.253 1.00 76.19 101 GLY A C 1
ATOM 733 O O . GLY A 1 101 ? -9.169 5.994 -9.225 1.00 76.19 101 GLY A O 1
ATOM 734 N N . ALA A 1 102 ? -9.269 5.483 -11.409 1.00 57.09 102 ALA A N 1
ATOM 735 C CA . ALA A 1 102 ? -10.689 5.827 -11.626 1.00 57.09 102 ALA A CA 1
ATOM 736 C C . ALA A 1 102 ? -11.671 5.199 -10.609 1.00 57.09 102 ALA A C 1
ATOM 738 O O . ALA A 1 102 ? -12.755 5.718 -10.373 1.00 57.09 102 ALA A O 1
ATOM 739 N N . ARG A 1 103 ? -11.268 4.111 -9.943 1.00 69.06 103 ARG A N 1
ATOM 740 C CA . ARG A 1 103 ? -12.043 3.428 -8.895 1.00 69.06 103 ARG A CA 1
ATOM 741 C C . ARG A 1 103 ? -11.792 3.958 -7.485 1.00 69.06 103 ARG A C 1
ATOM 743 O O . ARG A 1 103 ? -12.150 3.303 -6.512 1.00 69.06 103 ARG A O 1
ATOM 750 N N . ARG A 1 104 ? -11.146 5.113 -7.333 1.00 71.44 104 ARG A N 1
ATOM 751 C CA . ARG A 1 104 ? -10.818 5.656 -6.011 1.00 71.44 104 ARG A CA 1
ATOM 752 C C . ARG A 1 104 ? -12.064 5.916 -5.167 1.00 71.44 104 ARG A C 1
ATOM 754 O O . ARG A 1 104 ? -12.081 5.530 -4.004 1.00 71.44 104 ARG A O 1
ATOM 761 N N . GLY A 1 105 ? -13.091 6.527 -5.760 1.00 77.19 105 GLY A N 1
ATOM 762 C CA . GLY A 1 105 ? -14.374 6.739 -5.088 1.00 77.19 105 GLY A CA 1
ATOM 763 C C . GLY A 1 105 ? -14.970 5.416 -4.611 1.00 77.19 105 GLY A C 1
ATOM 764 O O . GLY A 1 105 ? -15.261 5.271 -3.432 1.00 77.19 105 GLY A O 1
ATOM 765 N N . GLU A 1 106 ? -15.021 4.407 -5.490 1.00 80.56 106 GLU A N 1
ATOM 766 C CA . GLU A 1 106 ? -15.504 3.059 -5.150 1.00 80.56 106 GLU A CA 1
ATOM 767 C C . GLU A 1 106 ? -14.686 2.403 -4.029 1.00 80.56 106 GLU A C 1
ATOM 769 O O . GLU A 1 106 ? -15.250 1.777 -3.134 1.00 80.56 106 GLU A O 1
ATOM 774 N N . ALA A 1 107 ? -13.357 2.535 -4.059 1.00 78.56 107 ALA A N 1
ATOM 775 C CA . ALA A 1 107 ? -12.470 1.953 -3.057 1.00 78.56 107 ALA A CA 1
ATOM 776 C C . ALA A 1 107 ? -12.656 2.612 -1.683 1.00 78.56 107 ALA A C 1
ATOM 778 O O . ALA A 1 107 ? -12.769 1.908 -0.682 1.00 78.56 107 ALA A O 1
ATOM 779 N N . LEU A 1 108 ? -12.741 3.945 -1.637 1.00 81.81 108 LEU A N 1
ATOM 780 C CA . LEU A 1 108 ? -13.023 4.688 -0.406 1.00 81.81 108 LEU A CA 1
ATOM 781 C C . LEU A 1 108 ? -14.422 4.371 0.126 1.00 81.81 108 LEU A C 1
ATOM 783 O O . LEU A 1 108 ? -14.596 4.185 1.327 1.00 81.81 108 LEU A O 1
ATOM 787 N N . GLN A 1 109 ? -15.403 4.238 -0.764 1.00 84.00 109 GLN A N 1
ATOM 788 C CA . GLN A 1 109 ? -16.764 3.873 -0.393 1.00 84.00 109 GLN A CA 1
ATOM 789 C C . GLN A 1 109 ? -16.824 2.457 0.192 1.00 84.00 109 GLN A C 1
ATOM 791 O O . GLN A 1 109 ? -17.418 2.257 1.247 1.00 84.00 109 GLN A O 1
ATOM 796 N N . ARG A 1 110 ? -16.148 1.482 -0.431 1.00 81.88 110 ARG A N 1
ATOM 797 C CA . ARG A 1 110 ? -16.016 0.115 0.104 1.00 81.88 110 ARG A CA 1
ATOM 798 C C . ARG A 1 110 ? -15.317 0.087 1.458 1.00 81.88 110 ARG A C 1
ATOM 800 O O . ARG A 1 110 ? -15.765 -0.631 2.345 1.00 81.88 110 ARG A O 1
ATOM 807 N N . LEU A 1 111 ? -14.250 0.869 1.623 1.00 81.12 111 LEU A N 1
ATOM 808 C CA . LEU A 1 111 ? -13.543 0.993 2.899 1.00 81.12 111 LEU A CA 1
ATOM 809 C C . LEU A 1 111 ? -14.459 1.539 3.990 1.00 81.12 111 LEU A C 1
ATOM 811 O O . LEU A 1 111 ? -14.511 0.972 5.077 1.00 81.12 111 LEU A O 1
ATOM 815 N N . ARG A 1 112 ? -15.220 2.589 3.681 1.00 84.06 112 ARG A N 1
ATOM 816 C CA . ARG A 1 112 ? -16.192 3.163 4.609 1.00 84.06 112 ARG A CA 1
ATOM 817 C C . ARG A 1 112 ? -17.259 2.144 5.017 1.00 84.06 112 ARG A C 1
ATOM 819 O O . ARG A 1 112 ? -17.439 1.931 6.207 1.00 84.06 112 ARG A O 1
ATOM 826 N N . TYR A 1 113 ? -17.855 1.424 4.063 1.00 85.38 113 TYR A N 1
ATOM 827 C CA . TYR A 1 113 ? -18.804 0.347 4.378 1.00 85.38 113 TYR A CA 1
ATOM 828 C C . TYR A 1 113 ? -18.186 -0.761 5.239 1.00 85.38 113 TYR A C 1
ATOM 830 O O . TYR A 1 113 ? -18.818 -1.242 6.175 1.00 85.38 113 TYR A O 1
ATOM 838 N N . SER A 1 114 ? -16.944 -1.159 4.953 1.00 82.94 114 SER A N 1
ATOM 839 C CA . SER A 1 114 ? -16.249 -2.180 5.741 1.00 82.94 114 SER A CA 1
ATOM 840 C C . SER A 1 114 ? -15.938 -1.713 7.165 1.00 82.94 114 SER A C 1
ATOM 842 O O . SER A 1 114 ? -15.925 -2.538 8.080 1.00 82.94 114 SER A O 1
ATOM 844 N N . LEU A 1 115 ? -15.657 -0.420 7.359 1.00 84.75 115 LEU A N 1
ATOM 845 C CA . LEU A 1 115 ? -15.459 0.170 8.681 1.00 84.75 115 LEU A CA 1
ATOM 846 C C . LEU A 1 115 ? -16.768 0.228 9.460 1.00 84.75 115 LEU A C 1
ATOM 848 O O . LEU A 1 115 ? -16.787 -0.206 10.608 1.00 84.75 115 LEU A O 1
ATOM 852 N N . ASP A 1 116 ? -17.850 0.687 8.833 1.00 85.75 116 ASP A N 1
ATOM 853 C CA . ASP A 1 116 ? -19.175 0.729 9.457 1.00 85.75 116 ASP A CA 1
ATOM 854 C C . ASP A 1 116 ? -19.608 -0.679 9.913 1.00 85.75 116 ASP A C 1
ATOM 856 O O . ASP A 1 116 ? -20.067 -0.859 11.042 1.00 85.75 116 ASP A O 1
ATOM 860 N N . ASP A 1 117 ? -19.352 -1.703 9.093 1.00 86.44 117 ASP A N 1
ATOM 861 C CA . ASP A 1 117 ? -19.614 -3.114 9.414 1.00 86.44 117 ASP A CA 1
ATOM 862 C C . ASP A 1 117 ? -18.721 -3.655 10.555 1.00 86.44 117 ASP A C 1
ATOM 864 O O . ASP A 1 117 ? -19.172 -4.385 11.441 1.00 86.44 117 ASP A O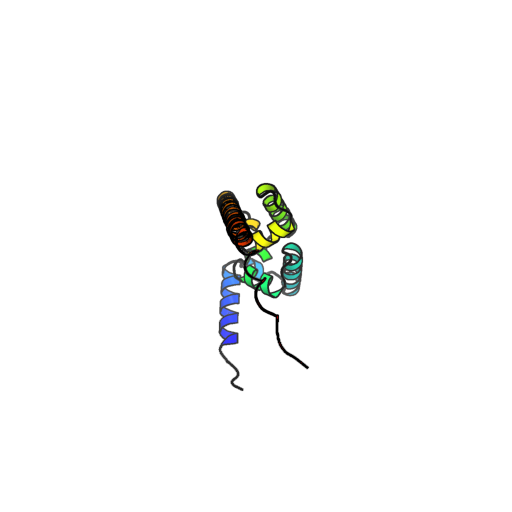 1
ATOM 868 N N . LEU A 1 118 ? -17.437 -3.285 10.596 1.00 83.12 118 LEU A N 1
ATOM 869 C CA . LEU A 1 118 ? -16.548 -3.632 11.716 1.00 83.12 118 LEU A CA 1
ATOM 870 C C . LEU A 1 118 ? -16.974 -2.959 13.024 1.00 83.12 118 LEU A C 1
ATOM 872 O O . LEU A 1 118 ? -16.964 -3.604 14.077 1.00 83.12 118 LEU A O 1
ATOM 876 N N . VAL A 1 119 ? -17.361 -1.685 12.966 1.00 86.88 119 VAL A N 1
ATOM 877 C CA . VAL A 1 119 ? -17.848 -0.935 14.128 1.00 86.88 119 VAL A CA 1
ATOM 878 C C . VAL A 1 119 ? -19.148 -1.551 14.639 1.00 86.88 119 VAL A C 1
ATOM 880 O O . VAL A 1 119 ? -19.245 -1.820 15.838 1.00 86.88 119 VAL A O 1
ATOM 883 N N . ALA A 1 120 ? -20.095 -1.870 13.750 1.00 85.12 120 ALA A N 1
ATOM 884 C CA . ALA A 1 120 ? -21.347 -2.534 14.109 1.00 85.12 120 ALA A CA 1
ATOM 885 C C . ALA A 1 120 ? -21.099 -3.871 14.834 1.00 85.12 120 ALA A C 1
ATOM 887 O O . ALA A 1 120 ? -21.591 -4.075 15.948 1.00 85.12 120 ALA A O 1
ATOM 888 N N . ARG A 1 121 ? -20.234 -4.733 14.277 1.00 85.56 121 ARG A N 1
ATOM 889 C CA . ARG A 1 121 ? -19.861 -6.018 14.901 1.00 85.56 121 ARG A CA 1
ATOM 890 C C . ARG A 1 121 ? -19.160 -5.858 16.251 1.00 85.56 121 ARG A C 1
ATOM 892 O O . ARG A 1 121 ? -19.363 -6.667 17.161 1.00 85.56 121 ARG A O 1
ATOM 899 N N . SER A 1 122 ? -18.329 -4.826 16.404 1.00 84.69 122 SER A N 1
ATOM 900 C CA . SER A 1 122 ? -17.620 -4.547 17.659 1.00 84.69 122 SER A CA 1
ATOM 901 C C . SER A 1 122 ? -18.576 -4.098 18.769 1.00 84.69 122 SER A C 1
ATOM 903 O O . SER A 1 122 ? -18.444 -4.536 19.915 1.00 84.69 122 SER A O 1
ATOM 905 N N . VAL A 1 123 ? -19.581 -3.282 18.434 1.00 89.31 123 VAL A N 1
ATOM 906 C CA . VAL A 1 123 ? -20.633 -2.861 19.375 1.00 89.31 123 VAL A CA 1
ATOM 907 C C . VAL A 1 123 ? -21.485 -4.057 19.810 1.00 89.31 123 VAL A C 1
ATOM 909 O O . VAL A 1 123 ? -21.705 -4.247 21.009 1.00 89.31 123 VAL A O 1
ATOM 912 N N . GLU A 1 124 ? -21.886 -4.917 18.874 1.00 89.00 124 GLU A N 1
ATOM 913 C CA . GLU A 1 124 ? -22.678 -6.119 19.170 1.00 89.00 124 GLU A CA 1
ATOM 914 C C . GLU A 1 124 ? -21.917 -7.122 20.057 1.00 89.00 124 GLU A C 1
ATOM 916 O O . GLU A 1 124 ? -22.454 -7.654 21.035 1.00 89.00 124 GLU A O 1
ATOM 921 N N . SER A 1 125 ? -20.614 -7.285 19.808 1.00 83.00 125 SER A N 1
ATOM 922 C CA . SER A 1 125 ? -19.730 -8.127 20.627 1.00 83.00 125 SER A CA 1
ATOM 923 C C . SER A 1 125 ? -19.572 -7.624 22.071 1.00 83.00 125 SER A C 1
ATOM 925 O O . SER A 1 125 ? -19.309 -8.419 22.977 1.00 83.00 125 SER A O 1
ATOM 927 N N . ARG A 1 126 ? -19.728 -6.315 22.326 1.00 84.31 126 ARG A N 1
ATOM 928 C CA . ARG A 1 126 ? -19.709 -5.757 23.693 1.00 84.31 126 ARG A CA 1
ATOM 929 C C . ARG A 1 126 ? -21.057 -5.907 24.396 1.00 84.31 126 ARG A C 1
ATOM 931 O O . ARG A 1 126 ? -21.078 -6.239 25.581 1.00 84.31 126 ARG A O 1
ATOM 938 N N . GLY A 1 127 ? -22.164 -5.726 23.674 1.00 81.94 127 GLY A N 1
ATOM 939 C CA . GLY A 1 127 ? -23.515 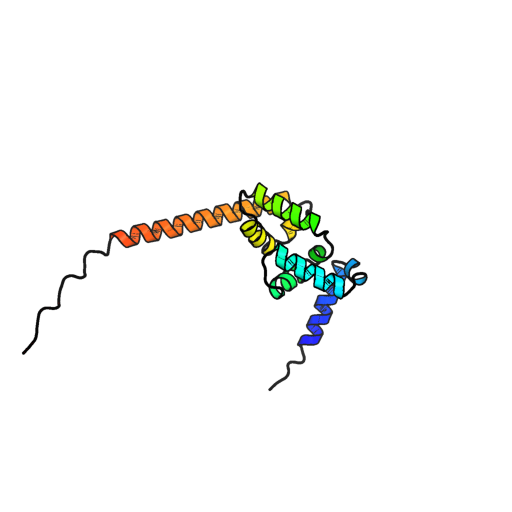-5.851 24.233 1.00 81.94 127 GLY A CA 1
ATOM 940 C C . GLY A 1 127 ? -23.826 -7.252 24.772 1.00 81.94 127 GLY A C 1
ATOM 941 O O . GLY A 1 127 ? -24.451 -7.392 25.826 1.00 81.94 127 GLY A O 1
ATOM 942 N N . THR A 1 128 ? -23.329 -8.299 24.108 1.00 77.75 128 THR A N 1
ATOM 943 C CA . THR A 1 128 ? -23.516 -9.695 24.546 1.00 77.75 128 THR A CA 1
ATOM 944 C C . THR A 1 128 ? -22.748 -10.025 25.830 1.00 77.75 128 THR A C 1
ATOM 946 O O . THR A 1 128 ? -23.287 -10.699 26.710 1.00 77.75 128 THR A O 1
ATOM 949 N N . ARG A 1 129 ? -21.535 -9.482 26.016 1.00 74.88 129 ARG A N 1
ATOM 950 C CA . ARG A 1 129 ? -20.765 -9.667 27.263 1.00 74.88 129 ARG A CA 1
ATOM 951 C C . ARG A 1 129 ? -21.390 -8.946 28.455 1.00 74.88 129 ARG A C 1
ATOM 953 O O . ARG A 1 129 ? -21.377 -9.481 29.560 1.00 74.88 129 ARG A O 1
ATOM 960 N N . GLN A 1 130 ? -21.974 -7.767 28.239 1.00 70.56 130 GLN A N 1
ATOM 961 C CA . GLN A 1 130 ? -22.559 -6.975 29.323 1.00 70.56 130 GLN A CA 1
ATOM 962 C C . GLN A 1 130 ? -23.860 -7.591 29.871 1.00 70.56 130 GLN A C 1
ATOM 964 O O . GLN A 1 130 ? -24.129 -7.472 31.063 1.00 70.56 130 GLN A O 1
ATOM 969 N N . ARG A 1 131 ? -24.626 -8.326 29.046 1.00 62.81 131 ARG A N 1
ATOM 970 C CA . ARG A 1 131 ? -25.785 -9.109 29.523 1.00 62.81 131 ARG A CA 1
ATOM 971 C C . ARG A 1 131 ? -25.399 -10.405 30.232 1.00 62.81 131 ARG A C 1
ATOM 973 O O . ARG A 1 131 ? -26.094 -10.793 31.164 1.00 62.81 131 ARG A O 1
ATOM 980 N N . SER A 1 132 ? -24.303 -11.054 29.839 1.00 66.81 132 SER A N 1
ATOM 981 C CA . SER A 1 132 ? -23.893 -12.315 30.472 1.00 66.81 132 SER A CA 1
ATOM 982 C C . SER A 1 132 ? -23.271 -12.125 31.865 1.00 66.81 132 SER A C 1
ATOM 984 O O . SER A 1 132 ? -23.305 -13.051 32.668 1.00 66.81 132 SER A O 1
ATOM 986 N N . GLY A 1 133 ? -22.739 -10.937 32.184 1.00 60.81 133 GLY A N 1
ATOM 987 C CA . GLY A 1 133 ? -22.117 -10.648 33.486 1.00 60.81 133 GLY A CA 1
ATOM 988 C C . GLY A 1 133 ? -23.087 -10.331 34.633 1.00 60.81 133 GLY A C 1
ATOM 989 O O . GLY A 1 133 ? -22.697 -10.419 35.792 1.00 60.81 133 GLY A O 1
ATOM 990 N N . ALA A 1 134 ? -24.351 -9.995 34.350 1.00 58.91 134 ALA A N 1
ATOM 991 C CA . ALA A 1 134 ? -25.317 -9.614 35.389 1.00 58.91 134 ALA A CA 1
ATOM 992 C C . ALA A 1 134 ? -25.978 -10.812 36.107 1.00 58.91 134 ALA A C 1
ATOM 994 O O . ALA A 1 134 ? -26.683 -10.615 37.092 1.00 58.91 134 ALA A O 1
ATOM 995 N N . GLY A 1 135 ? -25.766 -12.049 35.637 1.00 60.78 135 GLY A N 1
ATOM 996 C CA . GLY A 1 135 ? -26.451 -13.242 36.156 1.00 60.78 135 GLY A CA 1
ATOM 997 C C . GLY A 1 135 ? -25.625 -14.165 37.059 1.00 60.78 135 GLY A C 1
ATOM 998 O O . GLY A 1 135 ? -26.178 -15.130 37.575 1.00 60.78 135 GLY A O 1
ATOM 999 N N . GLN A 1 136 ? -24.324 -13.919 37.255 1.00 59.12 136 GLN A N 1
ATOM 1000 C CA . GLN A 1 136 ? -23.410 -14.914 37.847 1.00 59.12 136 GLN A CA 1
ATOM 1001 C C . GLN A 1 136 ? -22.674 -14.425 39.107 1.00 59.12 136 GLN A C 1
ATOM 1003 O O . GLN A 1 136 ? -21.542 -14.819 39.360 1.00 59.12 136 GLN A O 1
ATOM 1008 N N . VAL A 1 137 ? -23.318 -13.575 39.915 1.00 61.44 137 VAL A N 1
ATOM 1009 C CA . VAL A 1 137 ? -22.795 -13.120 41.226 1.00 61.44 137 VAL A CA 1
ATOM 1010 C C . VAL A 1 137 ? -23.448 -13.877 42.407 1.00 61.44 137 VAL A C 1
ATOM 1012 O O . VAL A 1 137 ? -23.178 -13.584 43.560 1.00 61.44 137 VAL A O 1
ATOM 1015 N N . GLY A 1 138 ? -24.286 -14.895 42.158 1.00 63.41 138 GLY A N 1
ATOM 1016 C CA . GLY A 1 138 ? -25.152 -15.481 43.199 1.00 63.41 138 GLY A CA 1
ATOM 1017 C C . GLY A 1 138 ? -24.916 -16.930 43.653 1.00 63.41 138 GLY A C 1
ATOM 1018 O O . GLY A 1 138 ? -25.743 -17.416 44.412 1.00 63.41 138 GLY A O 1
ATOM 1019 N N . GLN A 1 139 ? -23.887 -17.666 43.206 1.00 61.66 139 GLN A N 1
ATOM 1020 C CA . GLN A 1 139 ? -23.768 -19.111 43.532 1.00 61.66 139 GLN A CA 1
ATOM 1021 C C . GLN A 1 139 ? -22.392 -19.566 44.049 1.00 61.66 139 GLN A C 1
ATOM 1023 O O . GLN A 1 139 ? -21.969 -20.688 43.782 1.00 61.66 139 GLN A O 1
ATOM 1028 N N . GLN A 1 140 ? -21.683 -18.731 44.812 1.00 60.94 140 GLN A N 1
ATOM 1029 C CA . GLN A 1 140 ? -20.449 -19.161 45.485 1.00 60.94 140 GLN A CA 1
ATOM 1030 C C . GLN A 1 140 ? -20.420 -18.778 46.971 1.00 60.94 140 GLN A C 1
ATOM 1032 O O . GLN A 1 140 ? -19.431 -18.275 47.478 1.00 60.94 140 GLN A O 1
ATOM 1037 N N . GLU A 1 141 ? -21.511 -19.051 47.689 1.00 58.72 141 GLU A N 1
ATOM 1038 C CA . GLU A 1 141 ? -21.523 -19.079 49.159 1.00 58.72 141 GLU A CA 1
ATOM 1039 C C . GLU A 1 141 ? -22.277 -20.321 49.648 1.00 58.72 141 GLU A C 1
ATOM 1041 O O . GLU A 1 141 ? -23.374 -20.244 50.189 1.00 58.72 141 GLU A O 1
ATOM 1046 N N . ALA A 1 142 ? -21.716 -21.507 49.418 1.00 61.31 142 ALA A N 1
ATOM 1047 C CA . ALA A 1 142 ? -22.128 -22.702 50.146 1.00 61.31 142 ALA A CA 1
ATOM 1048 C C . ALA A 1 142 ? -20.999 -23.734 50.131 1.00 61.31 142 ALA A C 1
ATOM 1050 O O . ALA A 1 142 ? -20.787 -24.417 49.134 1.00 61.31 142 ALA A O 1
ATOM 1051 N N . GLY A 1 143 ? -20.301 -23.869 51.258 1.00 65.25 143 GLY A N 1
ATOM 1052 C CA . GLY A 1 143 ? -19.614 -25.119 51.578 1.00 65.25 143 GLY A CA 1
ATOM 1053 C C . GLY A 1 143 ? -18.101 -25.044 51.728 1.00 65.25 143 GLY A C 1
ATOM 1054 O O . GLY A 1 143 ? -17.393 -25.706 50.984 1.00 65.25 143 GLY A O 1
ATOM 1055 N N . VAL A 1 144 ? -17.610 -24.347 52.757 1.00 67.38 144 VAL A N 1
ATOM 1056 C CA . VAL A 1 144 ? -16.436 -24.826 53.508 1.00 67.38 144 VAL A CA 1
ATOM 1057 C C . VAL A 1 144 ? -16.703 -24.598 54.998 1.00 67.38 144 VAL A C 1
ATOM 1059 O O . VAL A 1 144 ? -16.209 -23.665 55.620 1.00 67.38 144 VAL A O 1
ATOM 1062 N N . GLN A 1 145 ? -17.559 -25.445 55.563 1.00 68.19 145 GLN A N 1
ATOM 1063 C CA . GLN A 1 145 ? -17.553 -25.742 56.990 1.00 68.19 145 GLN A CA 1
ATOM 1064 C C . GLN A 1 145 ? -17.215 -27.220 57.126 1.00 68.19 145 GLN A C 1
ATOM 1066 O O . GLN A 1 145 ? -17.978 -28.065 56.663 1.00 68.19 145 GLN A O 1
ATOM 1071 N N . GLY A 1 146 ? -16.098 -27.517 57.784 1.00 68.94 146 GLY A N 1
ATOM 1072 C CA . GLY A 1 146 ? -15.925 -28.801 58.449 1.00 68.94 146 GLY A CA 1
ATOM 1073 C C . GLY A 1 146 ? -14.548 -29.439 58.307 1.00 68.94 146 GLY A C 1
ATOM 1074 O O . GLY A 1 146 ? -14.062 -29.629 57.200 1.00 68.94 146 GLY A O 1
ATOM 1075 N N . ALA A 1 147 ? -14.053 -29.867 59.472 1.00 59.81 147 ALA A N 1
ATOM 1076 C CA . ALA A 1 147 ? -12.955 -30.795 59.746 1.00 59.81 147 ALA A CA 1
ATOM 1077 C C . ALA A 1 147 ? -11.529 -30.233 59.584 1.00 59.81 147 ALA A C 1
ATOM 1079 O O . ALA A 1 147 ? -11.151 -29.758 58.525 1.00 59.81 147 ALA A O 1
ATOM 1080 N N . GLY A 1 148 ? -10.664 -30.287 60.591 1.00 70.69 148 GLY A N 1
ATOM 1081 C CA . GLY A 1 148 ? -10.762 -30.910 61.906 1.00 70.69 148 GLY A CA 1
ATOM 1082 C C . GLY A 1 148 ? -9.385 -30.878 62.579 1.00 70.69 148 GLY A C 1
ATOM 1083 O O . GLY A 1 148 ? -8.382 -30.823 61.875 1.00 70.69 148 GLY A O 1
ATOM 1084 N N . GLU A 1 149 ? -9.439 -30.852 63.913 1.00 58.97 149 GLU A N 1
ATOM 1085 C CA . GLU A 1 149 ? -8.493 -31.347 64.941 1.00 58.97 149 GLU A CA 1
ATOM 1086 C C . GLU A 1 149 ? -6.979 -31.110 64.818 1.00 58.97 149 GLU A C 1
ATOM 1088 O O . GLU A 1 149 ? -6.315 -31.673 63.921 1.00 58.97 149 GLU A O 1
#

Solvent-accessible surface area (backbone atoms only — not comparable to full-atom values): 8939 Å² total; per-residue (Å²): 138,82,81,76,80,66,66,63,65,57,51,54,56,52,51,51,56,38,38,73,76,32,60,69,58,79,78,53,52,72,68,58,52,53,50,49,50,52,51,50,15,63,68,41,75,41,59,64,70,59,45,49,57,48,34,70,77,40,45,60,67,77,74,50,57,68,67,55,42,51,53,33,41,52,50,48,8,61,78,67,74,44,57,64,68,61,27,22,51,52,35,68,78,39,58,68,64,47,69,70,51,96,57,40,65,60,49,53,49,51,50,50,53,53,47,54,52,50,51,52,52,53,52,54,62,50,55,57,54,63,63,63,64,75,74,74,87,80,84,85,85,82,85,90,81,81,86,80,136

Foldseek 3Di:
DDDDPPPVVVVVVLVVVLCVLPVCVVVDDPVLLVVLLVLLCVQLVHDSVLSVVQCSVPVVSSVDDSVQLNVLLVVLCVLLVHDSNVSSPLCSVPVVSSNDDPCVVVSSVVSNVVVVVVVVVVVVVVVVVVVVVVPPPPPPPDDDDDDDD

Secondary structure (DSSP, 8-state):
----TTHHHHHHHHHHHHHHH-GGGGGS-HHHHHHHHHHHHHHHT--HHHHHHHHHH-THHHHS-HHHHHHHHHHHHHHHT--HHHHHHHHHH-GGGTTT-TTHHHHHHHHHHHHHHHHHHHHHHHHHHHHHGGG-SSS--S-------

Radius of gyration: 24.98 Å; Cα contacts (8 Å, |Δi|>4): 87; chains: 1; bounding box: 46×46×82 Å